Protein AF-A0A9D1YT75-F1 (afdb_monomer)

Organism: NCBI:txid2838429

Mean predicted aligned error: 8.84 Å

Solvent-accessible surface area (backbone atoms only — not comparable to full-atom values): 5521 Å² total; per-residue (Å²): 113,69,70,61,54,53,53,50,38,50,52,25,54,76,70,74,43,83,55,87,73,88,55,88,94,66,75,67,92,43,73,67,60,42,50,52,56,47,29,59,56,31,45,80,74,51,23,29,47,31,32,46,52,45,103,58,97,62,88,44,72,45,82,41,48,44,92,50,35,71,75,50,26,74,36,76,54,102,77,42,35,31,21,32,53,67,61,47,55,69,72,77,110

Structure (mmCIF, N/CA/C/O backbone):
data_AF-A0A9D1YT75-F1
#
_entry.id   AF-A0A9D1YT75-F1
#
loop_
_atom_site.group_PDB
_atom_site.id
_atom_site.type_symbol
_atom_site.label_atom_id
_atom_site.label_alt_id
_atom_site.label_comp_id
_atom_site.label_asym_id
_atom_site.label_entity_id
_atom_site.label_seq_id
_atom_site.pdbx_PDB_ins_code
_atom_site.Cartn_x
_atom_site.Cartn_y
_atom_site.Cartn_z
_atom_site.occupancy
_atom_site.B_iso_or_equiv
_atom_site.auth_seq_id
_atom_site.auth_comp_id
_atom_site.auth_asym_id
_atom_site.auth_atom_id
_atom_site.pdbx_PDB_model_num
ATOM 1 N N . LEU A 1 1 ? 9.206 7.970 11.491 1.00 54.56 1 LEU A N 1
ATOM 2 C CA . LEU A 1 1 ? 8.377 6.838 11.986 1.00 54.56 1 LEU A CA 1
ATOM 3 C C . LEU A 1 1 ? 7.026 7.292 12.538 1.00 54.56 1 LEU A C 1
ATOM 5 O O . LEU A 1 1 ? 6.041 6.630 12.242 1.00 54.56 1 LEU A O 1
ATOM 9 N N . GLU A 1 2 ? 6.948 8.361 13.342 1.00 52.97 2 GLU A N 1
ATOM 10 C CA . GLU A 1 2 ? 5.651 8.896 13.805 1.00 52.97 2 GLU A CA 1
ATOM 11 C C . GLU A 1 2 ? 4.856 9.576 12.693 1.00 52.97 2 GLU A C 1
ATOM 13 O O . GLU A 1 2 ? 3.764 9.109 12.385 1.00 52.97 2 GLU A O 1
ATOM 18 N N . GLU A 1 3 ? 5.454 10.539 11.991 1.00 57.44 3 GLU A N 1
ATOM 19 C CA . GLU A 1 3 ? 4.811 11.203 10.844 1.00 57.44 3 GLU A CA 1
ATOM 20 C C . GLU A 1 3 ? 4.384 10.218 9.745 1.00 57.44 3 GLU A C 1
ATOM 22 O O . GLU A 1 3 ? 3.286 10.309 9.205 1.00 57.44 3 GLU A O 1
ATOM 27 N N . THR A 1 4 ? 5.215 9.212 9.456 1.00 60.66 4 THR A N 1
ATOM 28 C CA . THR A 1 4 ? 4.927 8.178 8.446 1.00 60.66 4 THR A CA 1
ATOM 29 C C . THR A 1 4 ? 3.676 7.360 8.787 1.00 60.66 4 THR A C 1
ATOM 31 O O . THR A 1 4 ? 2.907 6.996 7.900 1.00 60.66 4 THR A O 1
ATOM 34 N N . ALA A 1 5 ? 3.448 7.071 10.073 1.00 61.53 5 ALA A N 1
ATOM 35 C CA . ALA A 1 5 ? 2.276 6.319 10.514 1.00 61.53 5 ALA A CA 1
ATOM 36 C C . ALA A 1 5 ? 0.992 7.161 10.430 1.00 61.53 5 ALA A C 1
ATOM 38 O O . ALA A 1 5 ? -0.064 6.640 10.072 1.00 61.53 5 ALA A O 1
ATOM 39 N N . GLU A 1 6 ? 1.081 8.456 10.728 1.00 69.19 6 GLU A N 1
ATOM 40 C CA . GLU A 1 6 ? -0.049 9.387 10.650 1.00 69.19 6 GLU A CA 1
ATOM 41 C C . GLU A 1 6 ? -0.477 9.649 9.200 1.00 69.19 6 GLU A C 1
ATOM 43 O O . GLU A 1 6 ? -1.670 9.599 8.895 1.00 69.19 6 GLU A O 1
ATOM 48 N N . LEU A 1 7 ? 0.489 9.828 8.291 1.00 67.88 7 LEU A N 1
ATOM 49 C CA . LEU A 1 7 ? 0.249 9.957 6.848 1.00 67.88 7 LEU A CA 1
ATOM 50 C C . LEU A 1 7 ? -0.489 8.740 6.278 1.00 67.88 7 LEU A C 1
ATOM 52 O O . LEU A 1 7 ? -1.455 8.886 5.528 1.00 67.88 7 LEU A O 1
ATOM 56 N N . LEU A 1 8 ? -0.090 7.534 6.686 1.00 68.06 8 LEU A N 1
ATOM 57 C CA . LEU A 1 8 ? -0.744 6.300 6.260 1.00 68.06 8 LEU A CA 1
ATOM 58 C C . LEU A 1 8 ? -2.188 6.196 6.769 1.00 68.06 8 LEU A C 1
ATOM 60 O O . LEU A 1 8 ? -3.094 5.834 6.016 1.00 68.06 8 LEU A O 1
ATOM 64 N N . GLN A 1 9 ? -2.421 6.520 8.043 1.00 71.19 9 GLN A N 1
ATOM 65 C CA . GLN A 1 9 ? -3.771 6.514 8.608 1.00 71.19 9 GLN A CA 1
ATOM 66 C C . GLN A 1 9 ? -4.677 7.545 7.925 1.00 71.19 9 GLN A C 1
ATOM 68 O O . GLN A 1 9 ? -5.860 7.271 7.704 1.00 71.19 9 GLN A O 1
ATOM 73 N N . ALA A 1 10 ? -4.130 8.706 7.556 1.00 74.31 10 ALA A N 1
ATOM 74 C CA . ALA A 1 10 ? -4.844 9.718 6.789 1.00 74.31 10 ALA A CA 1
ATOM 75 C C . ALA A 1 10 ? -5.212 9.214 5.383 1.00 74.31 10 ALA A C 1
ATOM 77 O O . ALA A 1 10 ? -6.369 9.345 4.984 1.00 74.31 10 ALA A O 1
ATOM 78 N N . ALA A 1 11 ? -4.281 8.571 4.671 1.00 69.12 11 ALA A N 1
ATOM 79 C CA . ALA A 1 11 ? -4.538 7.993 3.351 1.00 69.12 11 ALA A CA 1
ATOM 80 C C . ALA A 1 11 ? -5.623 6.901 3.394 1.00 69.12 11 ALA A C 1
ATOM 82 O O . ALA A 1 11 ? -6.564 6.937 2.604 1.00 69.12 11 ALA A O 1
ATOM 83 N N . CYS A 1 12 ? -5.561 5.987 4.371 1.00 72.00 12 CYS A N 1
ATOM 84 C CA . CYS A 1 12 ? -6.587 4.952 4.563 1.00 72.00 12 CYS A CA 1
ATOM 85 C C . CYS A 1 12 ? -7.977 5.566 4.797 1.00 72.00 12 CYS A C 1
ATOM 87 O O . CYS A 1 12 ? -8.967 5.134 4.209 1.00 72.00 12 CYS A O 1
ATOM 89 N N . ARG A 1 13 ? -8.052 6.633 5.605 1.00 77.44 13 ARG A N 1
ATOM 9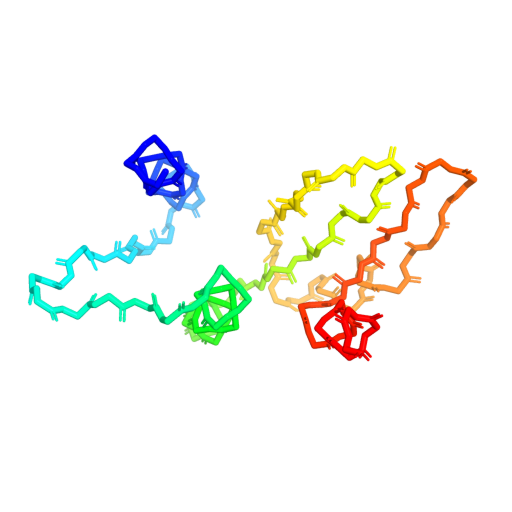0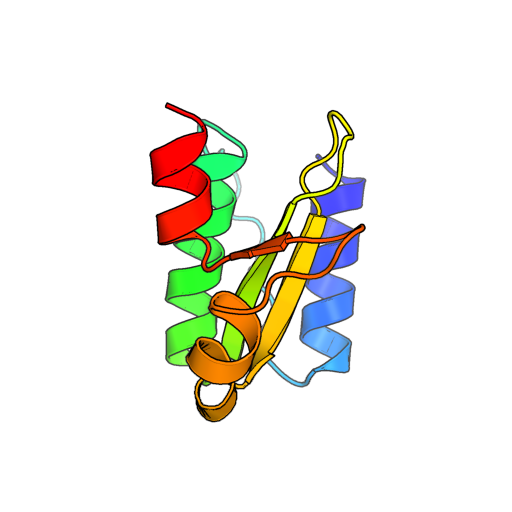 C CA . ARG A 1 13 ? -9.308 7.346 5.869 1.00 77.44 13 ARG A CA 1
ATOM 91 C C . ARG A 1 13 ? -9.890 7.983 4.606 1.00 77.44 13 ARG A C 1
ATOM 93 O O . ARG A 1 13 ? -11.097 7.898 4.405 1.00 77.44 13 ARG A O 1
ATOM 100 N N . VAL A 1 14 ? -9.056 8.603 3.767 1.00 78.69 14 VAL A N 1
ATOM 101 C CA . VAL A 1 14 ? -9.486 9.192 2.483 1.00 78.69 14 VAL A CA 1
ATOM 102 C C . VAL A 1 14 ? -10.057 8.124 1.551 1.00 78.69 14 VAL A C 1
ATOM 104 O O . VAL A 1 14 ? -11.042 8.373 0.863 1.00 78.69 14 VAL A O 1
ATOM 107 N N . LEU A 1 15 ? -9.482 6.923 1.574 1.00 66.56 15 LEU A N 1
ATOM 108 C CA . LEU A 1 15 ? -9.904 5.795 0.745 1.00 66.56 15 LEU A CA 1
ATOM 109 C C . LEU A 1 15 ? -11.103 5.021 1.315 1.00 66.56 15 LEU A C 1
ATOM 111 O O . LEU A 1 15 ? -11.568 4.075 0.687 1.00 66.56 15 LEU A O 1
ATOM 115 N N . GLY A 1 16 ? -11.612 5.398 2.494 1.00 72.31 16 GLY A N 1
ATOM 116 C CA . GLY A 1 16 ? -12.745 4.722 3.134 1.00 72.31 16 GLY A CA 1
ATOM 117 C C . GLY A 1 16 ? -12.436 3.300 3.612 1.00 72.31 16 GLY A C 1
ATOM 118 O O . GLY A 1 16 ? -13.356 2.547 3.930 1.00 72.31 16 GLY A O 1
ATOM 119 N N . ILE A 1 17 ? -11.158 2.932 3.678 1.00 69.06 17 ILE A N 1
ATOM 120 C CA . ILE A 1 17 ? -10.718 1.636 4.183 1.00 69.06 17 ILE A CA 1
ATOM 121 C C . ILE A 1 17 ? -10.417 1.746 5.681 1.00 69.06 17 ILE A C 1
ATOM 123 O O . ILE A 1 17 ? -10.086 2.835 6.171 1.00 69.06 17 ILE A O 1
ATOM 127 N N . PRO A 1 18 ? -10.529 0.641 6.447 1.00 63.84 18 PRO A N 1
ATOM 128 C CA . PRO A 1 18 ? -10.019 0.599 7.812 1.00 63.84 18 PRO A CA 1
ATOM 129 C C . PRO A 1 18 ? -8.590 1.155 7.842 1.00 63.84 18 PRO A C 1
ATOM 131 O O . PRO A 1 18 ? -7.895 1.097 6.833 1.00 63.84 18 PRO A O 1
ATOM 134 N N . ALA A 1 19 ? -8.151 1.721 8.969 1.00 66.00 19 ALA A N 1
ATOM 135 C CA . ALA A 1 19 ? -6.773 2.187 9.149 1.00 66.00 19 ALA A CA 1
ATOM 136 C C . ALA A 1 19 ? -6.031 1.240 10.109 1.00 66.00 19 ALA A C 1
ATOM 138 O O . ALA A 1 19 ? -6.616 0.829 11.119 1.00 66.00 19 ALA A O 1
ATOM 139 N N . PRO A 1 20 ? -4.763 0.884 9.841 1.00 65.12 20 PRO A N 1
ATOM 140 C CA . PRO A 1 20 ? -4.013 0.015 10.731 1.00 65.12 20 PRO A CA 1
ATOM 141 C C . PRO A 1 20 ? -3.709 0.771 12.032 1.00 65.12 20 PRO A C 1
ATOM 143 O O . PRO A 1 20 ? -3.109 1.853 12.045 1.00 65.12 20 PRO A O 1
ATOM 146 N N . GLY A 1 21 ? -4.173 0.214 13.150 1.00 61.88 21 GLY A N 1
ATOM 147 C CA . GLY A 1 21 ? -3.934 0.769 14.478 1.00 61.88 21 GLY A CA 1
ATOM 148 C C . GLY A 1 21 ? -2.509 0.493 14.958 1.00 61.88 21 GLY A C 1
ATOM 149 O O . GLY A 1 21 ? -1.939 -0.565 14.688 1.00 61.88 21 GLY A O 1
ATOM 150 N N . ARG A 1 22 ? -1.935 1.422 15.731 1.00 60.94 22 ARG A N 1
ATOM 151 C CA . ARG A 1 22 ? -0.710 1.139 16.491 1.00 60.94 22 ARG A CA 1
ATOM 152 C C . ARG A 1 22 ? -1.018 0.091 17.562 1.00 60.94 22 ARG A C 1
ATOM 154 O O . ARG A 1 22 ? -1.875 0.313 18.412 1.00 60.94 22 ARG A O 1
ATOM 161 N N . VAL A 1 23 ? -0.276 -1.016 17.565 1.00 60.19 23 VAL A N 1
ATOM 162 C CA . VAL A 1 23 ? -0.277 -1.976 18.679 1.00 60.19 23 VAL A CA 1
ATOM 163 C C . VAL A 1 23 ? 0.926 -1.674 19.565 1.00 60.19 23 VAL A C 1
ATOM 165 O O . VAL A 1 23 ? 2.072 -1.866 19.156 1.00 60.19 23 VAL A O 1
ATOM 168 N N . ALA A 1 24 ? 0.674 -1.179 20.779 1.00 52.62 24 ALA A N 1
ATOM 169 C CA . ALA A 1 24 ? 1.733 -0.867 21.735 1.00 52.62 24 ALA A CA 1
ATOM 170 C C . ALA A 1 24 ? 2.642 -2.091 21.970 1.00 52.62 24 ALA A C 1
ATOM 172 O O . ALA A 1 24 ? 2.166 -3.211 22.146 1.00 52.62 24 ALA A O 1
ATOM 173 N N . GLY A 1 25 ? 3.962 -1.883 21.940 1.00 55.59 25 GLY A N 1
ATOM 174 C CA . GLY A 1 25 ? 4.960 -2.936 22.173 1.00 55.59 25 GLY A CA 1
ATOM 175 C C . GLY A 1 25 ? 5.303 -3.822 20.967 1.00 55.59 25 GLY A C 1
ATOM 176 O O . GLY A 1 25 ? 6.304 -4.530 21.023 1.00 55.59 25 GLY A O 1
ATOM 177 N N . LYS A 1 26 ? 4.557 -3.759 19.854 1.00 57.06 26 LYS A N 1
ATOM 178 C CA . LYS A 1 26 ? 4.928 -4.430 18.597 1.00 57.06 26 LYS A CA 1
ATOM 179 C C . LYS A 1 26 ? 5.548 -3.420 17.634 1.00 57.06 26 LYS A C 1
ATOM 181 O O . LYS A 1 26 ? 4.837 -2.684 16.959 1.00 57.06 26 LYS A O 1
ATOM 186 N N . LYS A 1 27 ? 6.881 -3.387 17.568 1.00 56.56 27 LYS A N 1
ATOM 187 C CA . LYS A 1 27 ? 7.600 -2.702 16.485 1.00 56.56 27 LYS A CA 1
ATOM 188 C C . LYS A 1 27 ? 7.795 -3.682 15.333 1.00 56.56 27 LYS A C 1
ATOM 190 O O . LYS A 1 27 ? 8.206 -4.818 15.557 1.00 56.56 27 LYS A O 1
ATOM 195 N N . THR A 1 28 ? 7.491 -3.259 14.114 1.00 56.84 28 THR A N 1
ATOM 196 C CA . THR A 1 28 ? 8.015 -3.914 12.913 1.00 56.84 28 THR A CA 1
ATOM 197 C C . THR A 1 28 ? 9.531 -3.730 12.883 1.00 56.84 28 THR A C 1
ATOM 199 O O . THR A 1 28 ? 10.034 -2.660 13.225 1.00 56.84 28 THR A O 1
ATOM 202 N N . THR A 1 29 ? 10.255 -4.801 12.562 1.00 61.28 29 THR A N 1
ATOM 203 C CA . THR A 1 29 ? 11.722 -4.866 12.644 1.00 61.28 29 THR A CA 1
ATOM 204 C C . THR A 1 29 ? 12.384 -3.951 11.619 1.00 61.28 29 THR A C 1
ATOM 206 O O . THR A 1 29 ? 13.396 -3.324 11.917 1.00 61.28 29 THR A O 1
ATOM 209 N N . THR A 1 30 ? 11.776 -3.838 10.435 1.00 72.12 30 THR A N 1
ATOM 210 C CA . THR A 1 30 ? 12.229 -2.993 9.325 1.00 72.12 30 THR A CA 1
ATOM 211 C C . THR A 1 30 ? 11.043 -2.283 8.656 1.00 72.12 30 THR A C 1
ATOM 213 O O . THR A 1 30 ? 9.880 -2.651 8.857 1.00 72.12 30 THR A O 1
ATOM 216 N N . ALA A 1 31 ? 11.326 -1.245 7.860 1.00 70.50 31 ALA A N 1
ATOM 217 C CA . ALA A 1 31 ? 10.315 -0.583 7.032 1.00 70.50 31 ALA A CA 1
ATOM 218 C C . ALA A 1 31 ? 9.730 -1.539 5.972 1.00 70.50 31 ALA A C 1
ATOM 220 O O . ALA A 1 31 ? 8.521 -1.528 5.752 1.00 70.50 31 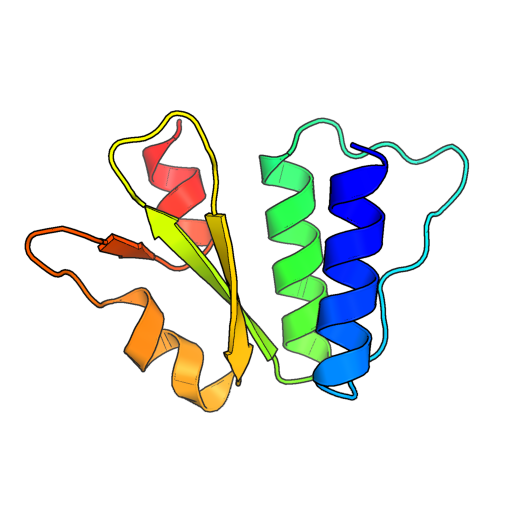ALA A O 1
ATOM 221 N N . LEU A 1 32 ? 10.564 -2.418 5.401 1.00 75.69 32 LEU A N 1
ATOM 222 C CA . LEU A 1 32 ? 10.171 -3.456 4.437 1.00 75.69 32 LEU A CA 1
ATOM 223 C C . LEU A 1 32 ? 9.158 -4.445 5.034 1.00 75.69 32 LEU A C 1
ATOM 225 O O . LEU A 1 32 ? 8.084 -4.628 4.462 1.00 75.69 32 LEU A O 1
ATOM 229 N N . ASP A 1 33 ? 9.423 -4.975 6.234 1.00 75.69 33 ASP A N 1
ATOM 230 C CA . ASP A 1 33 ? 8.485 -5.859 6.949 1.00 75.69 33 ASP A CA 1
ATOM 231 C C . ASP A 1 33 ? 7.140 -5.162 7.218 1.00 75.69 33 ASP A C 1
ATOM 233 O O . ASP A 1 33 ? 6.079 -5.791 7.254 1.00 75.69 33 ASP A O 1
ATOM 237 N N . GLY A 1 34 ? 7.186 -3.851 7.479 1.00 77.19 34 GLY A N 1
ATOM 238 C CA . GLY A 1 34 ? 5.999 -3.033 7.699 1.00 77.19 34 GLY A CA 1
A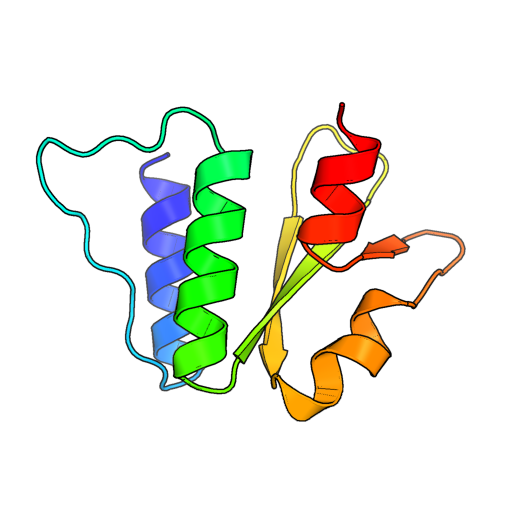TOM 239 C C . GLY A 1 34 ? 5.153 -2.877 6.441 1.00 77.19 34 GLY A C 1
ATOM 240 O O . GLY A 1 34 ? 3.933 -3.000 6.522 1.00 77.19 34 GLY A O 1
ATOM 241 N N . MET A 1 35 ? 5.78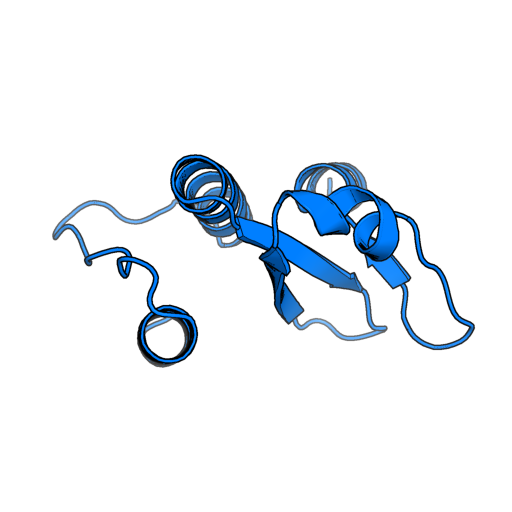9 -2.655 5.289 1.00 81.06 35 MET A N 1
ATOM 242 C CA . MET A 1 35 ? 5.102 -2.528 4.002 1.00 81.06 35 MET A CA 1
ATOM 243 C C . MET A 1 35 ? 4.450 -3.837 3.565 1.00 81.06 35 MET A C 1
ATOM 245 O O . MET A 1 35 ? 3.306 -3.808 3.126 1.00 81.06 35 MET A O 1
ATOM 249 N N . GLN A 1 36 ? 5.121 -4.980 3.739 1.00 84.06 36 GLN A N 1
ATOM 250 C CA . GLN A 1 36 ? 4.539 -6.287 3.410 1.00 84.06 36 GLN A CA 1
ATOM 251 C C . GLN A 1 36 ? 3.282 -6.572 4.236 1.00 84.06 36 GLN A C 1
ATOM 253 O O . GLN A 1 36 ? 2.225 -6.857 3.682 1.00 84.06 36 GLN A O 1
ATOM 258 N N . LYS A 1 37 ? 3.353 -6.395 5.562 1.00 81.50 37 LYS A N 1
ATOM 259 C CA . LYS A 1 37 ? 2.190 -6.584 6.448 1.00 81.50 37 LYS A CA 1
ATOM 260 C C . LYS A 1 37 ? 1.043 -5.631 6.131 1.00 81.50 37 LYS A C 1
ATOM 262 O O . LYS A 1 37 ? -0.123 -5.972 6.322 1.00 81.50 37 LYS A O 1
ATOM 267 N N . LEU A 1 38 ? 1.373 -4.418 5.700 1.00 81.38 38 LEU A N 1
ATOM 268 C CA . LEU A 1 38 ? 0.384 -3.439 5.288 1.00 81.38 38 LEU A CA 1
ATOM 269 C C . LEU A 1 38 ? -0.283 -3.837 3.966 1.00 81.38 38 LEU A C 1
ATOM 271 O O . LEU A 1 38 ? -1.505 -3.762 3.891 1.00 81.38 38 LEU A O 1
ATOM 275 N N . ASP A 1 39 ? 0.480 -4.288 2.966 1.00 87.38 39 ASP A N 1
ATOM 276 C CA . ASP A 1 39 ? -0.065 -4.793 1.697 1.00 87.38 39 ASP A CA 1
ATOM 277 C C . ASP A 1 39 ? -0.996 -5.992 1.923 1.00 87.38 39 ASP A C 1
ATOM 279 O O . ASP A 1 39 ? -2.120 -5.999 1.426 1.00 87.38 39 ASP A O 1
ATOM 283 N N . GLU A 1 40 ? -0.583 -6.960 2.748 1.00 86.25 40 GLU A N 1
ATOM 284 C CA . GLU A 1 40 ? -1.402 -8.123 3.119 1.00 86.25 40 GLU A CA 1
ATOM 285 C C . GLU A 1 40 ? -2.740 -7.713 3.742 1.00 86.25 40 GLU A C 1
ATOM 287 O O . GLU A 1 40 ? -3.802 -8.245 3.408 1.00 86.25 40 GLU A O 1
ATOM 292 N N . TRP A 1 41 ? -2.703 -6.749 4.658 1.00 83.06 41 TRP A N 1
ATOM 293 C CA . TRP A 1 41 ? -3.907 -6.277 5.320 1.00 83.06 41 TRP A CA 1
ATOM 294 C C . TRP A 1 41 ? -4.804 -5.449 4.389 1.00 83.06 41 TRP A C 1
ATOM 296 O O . TRP A 1 41 ? -6.026 -5.596 4.433 1.00 83.06 41 TRP A O 1
ATOM 306 N N . LEU A 1 42 ? -4.218 -4.623 3.516 1.00 84.69 42 LEU A N 1
ATOM 307 C CA . LEU A 1 42 ? -4.954 -3.882 2.491 1.00 84.69 42 LEU A CA 1
ATOM 308 C C . LEU A 1 42 ? -5.641 -4.837 1.511 1.00 84.69 42 LEU A C 1
ATOM 310 O O . LEU A 1 42 ? -6.794 -4.603 1.138 1.00 84.69 42 LEU A O 1
ATOM 314 N N . HIS A 1 43 ? -4.985 -5.948 1.165 1.00 86.94 43 HIS A N 1
ATOM 315 C CA . HIS A 1 43 ? -5.545 -6.963 0.276 1.00 86.94 43 HIS A CA 1
ATOM 316 C C . HIS A 1 43 ? -6.873 -7.498 0.819 1.00 86.94 43 HIS A C 1
ATOM 318 O O . HIS A 1 43 ? -7.855 -7.591 0.082 1.00 86.94 43 HIS A O 1
ATOM 324 N N . ALA A 1 44 ? -6.951 -7.752 2.128 1.00 81.62 44 ALA A N 1
ATOM 325 C CA . ALA A 1 44 ? -8.171 -8.235 2.772 1.00 81.62 44 ALA A CA 1
ATOM 326 C C . ALA A 1 44 ? -9.363 -7.261 2.662 1.00 81.62 44 ALA A C 1
ATOM 328 O O . ALA A 1 44 ? -10.508 -7.685 2.813 1.00 81.62 44 ALA A O 1
ATOM 329 N N . VAL A 1 45 ? -9.113 -5.975 2.389 1.00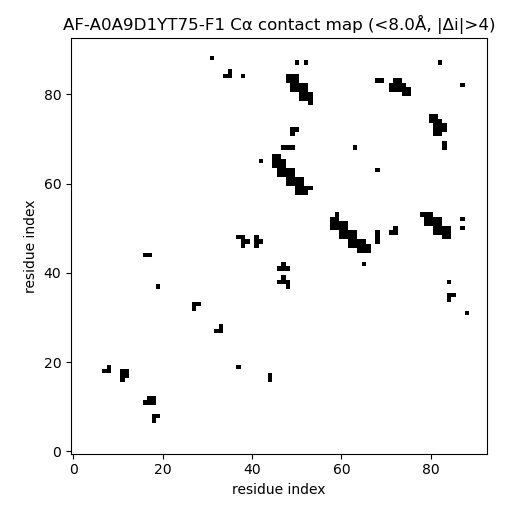 81.00 45 VAL A N 1
ATOM 330 C CA . VAL A 1 45 ? -10.142 -4.935 2.212 1.00 81.00 45 VAL A CA 1
ATOM 331 C C . VAL A 1 45 ? -10.256 -4.440 0.764 1.00 81.00 45 VAL A C 1
ATOM 333 O O . VAL A 1 45 ? -10.909 -3.431 0.510 1.00 81.00 45 VAL A O 1
ATOM 336 N N . GLY A 1 46 ? -9.661 -5.160 -0.196 1.00 83.94 46 GLY A N 1
ATOM 337 C CA . GLY A 1 46 ? -9.777 -4.867 -1.628 1.00 83.94 46 GLY A CA 1
ATOM 338 C C . GLY A 1 46 ? -8.835 -3.776 -2.145 1.00 83.94 46 GLY A C 1
ATOM 339 O O . GLY A 1 46 ? -9.070 -3.237 -3.227 1.00 83.94 46 GLY A O 1
ATOM 340 N N . ALA A 1 47 ? -7.768 -3.462 -1.412 1.00 87.00 47 ALA A N 1
ATOM 341 C CA . ALA A 1 47 ? -6.710 -2.541 -1.823 1.00 87.00 47 ALA A CA 1
ATOM 342 C C . ALA A 1 47 ? -5.347 -3.250 -1.848 1.00 87.00 47 ALA A C 1
ATOM 344 O O . ALA A 1 47 ? -5.190 -4.319 -1.277 1.00 87.00 47 ALA A O 1
ATOM 345 N N . ARG A 1 48 ? -4.345 -2.680 -2.507 1.00 90.12 48 ARG A N 1
ATOM 346 C CA . ARG A 1 48 ? -2.958 -3.175 -2.520 1.00 90.12 48 ARG A CA 1
ATOM 347 C C . ARG A 1 48 ? -1.994 -1.999 -2.546 1.00 90.12 48 ARG A C 1
ATOM 349 O O . ARG A 1 48 ? -2.401 -0.885 -2.863 1.00 90.12 48 ARG A O 1
ATOM 356 N N . LEU A 1 49 ? -0.729 -2.229 -2.226 1.00 88.94 49 LEU A N 1
ATOM 357 C CA . LEU A 1 49 ? 0.337 -1.243 -2.366 1.00 88.94 49 LEU A CA 1
ATOM 358 C C . LEU A 1 49 ? 1.123 -1.451 -3.658 1.00 88.94 49 LEU A C 1
ATOM 360 O O . LEU A 1 49 ? 1.459 -2.573 -4.047 1.00 88.94 49 LEU A O 1
ATOM 364 N N . VAL A 1 50 ? 1.490 -0.329 -4.264 1.00 88.75 50 VAL A N 1
ATOM 365 C CA . VAL A 1 50 ? 2.494 -0.240 -5.322 1.00 88.75 50 VAL A CA 1
ATOM 366 C C . VAL A 1 50 ? 3.641 0.616 -4.797 1.00 88.75 50 VAL A C 1
ATOM 368 O O . VAL A 1 50 ? 3.418 1.718 -4.292 1.00 88.75 50 VAL A O 1
ATOM 371 N N . ALA A 1 51 ? 4.858 0.091 -4.879 1.00 88.69 51 ALA A N 1
ATOM 372 C CA . ALA A 1 51 ? 6.083 0.822 -4.612 1.00 88.69 51 ALA A CA 1
ATOM 373 C C . ALA A 1 51 ? 6.459 1.657 -5.838 1.00 88.69 51 ALA A C 1
ATOM 375 O O . ALA A 1 51 ? 6.411 1.179 -6.971 1.00 88.69 51 ALA A O 1
ATOM 376 N N . ILE A 1 52 ? 6.815 2.909 -5.585 1.00 85.25 52 ILE A N 1
ATOM 377 C CA . ILE A 1 52 ? 7.271 3.874 -6.572 1.00 85.25 52 ILE A CA 1
ATOM 378 C C . ILE A 1 52 ? 8.788 3.949 -6.415 1.00 85.25 52 ILE A C 1
ATOM 380 O O . ILE A 1 52 ? 9.301 4.593 -5.501 1.00 85.25 52 ILE A O 1
ATOM 384 N N . ASP A 1 53 ? 9.481 3.233 -7.288 1.00 79.00 53 ASP A N 1
ATOM 385 C CA . ASP A 1 53 ? 10.934 3.207 -7.381 1.00 79.00 53 ASP A CA 1
ATOM 386 C C . ASP A 1 53 ? 11.372 4.426 -8.206 1.00 79.00 53 ASP A C 1
ATOM 388 O O . ASP A 1 53 ? 11.187 4.503 -9.428 1.00 79.00 53 ASP A O 1
ATOM 392 N N . VAL A 1 54 ? 11.844 5.433 -7.477 1.00 73.44 54 VAL A N 1
ATOM 393 C CA . VAL A 1 54 ? 12.475 6.654 -7.982 1.00 73.44 54 VAL A CA 1
ATOM 394 C C . VAL A 1 54 ? 13.950 6.603 -7.600 1.00 73.44 54 VAL A C 1
ATOM 396 O O . VAL A 1 54 ? 14.277 6.011 -6.577 1.00 73.44 54 VAL A O 1
ATOM 399 N N . ASP A 1 55 ? 14.829 7.248 -8.375 1.00 69.00 55 ASP A N 1
ATOM 400 C CA . ASP A 1 55 ? 16.259 7.412 -8.041 1.00 69.00 55 ASP A CA 1
ATOM 401 C C . ASP A 1 55 ? 16.434 8.315 -6.791 1.00 69.00 55 ASP A C 1
ATOM 403 O O . ASP A 1 55 ? 16.900 9.453 -6.865 1.00 69.00 55 ASP A O 1
ATOM 407 N N . SER A 1 56 ? 15.988 7.834 -5.632 1.00 67.56 56 SER A N 1
ATOM 408 C CA . SER A 1 56 ? 16.017 8.471 -4.318 1.00 67.56 56 SER A CA 1
ATOM 409 C C . SER A 1 56 ? 16.207 7.400 -3.245 1.00 67.56 56 SER A C 1
ATOM 411 O O . SER A 1 56 ? 15.791 6.256 -3.414 1.00 67.56 56 SER A O 1
ATOM 413 N N . ASP A 1 57 ? 16.776 7.788 -2.105 1.00 66.81 57 ASP A N 1
ATOM 414 C CA . ASP A 1 57 ? 16.872 6.928 -0.918 1.00 66.81 57 ASP A CA 1
ATOM 415 C C . ASP A 1 57 ? 15.506 6.719 -0.221 1.00 66.81 57 ASP A C 1
ATOM 417 O O . ASP A 1 57 ? 15.386 5.919 0.712 1.00 66.81 57 ASP A O 1
ATOM 421 N N . ASP A 1 58 ? 14.466 7.438 -0.656 1.00 68.62 58 ASP A N 1
ATOM 422 C CA . ASP A 1 58 ? 13.122 7.363 -0.090 1.00 68.62 58 ASP A CA 1
ATOM 423 C C . ASP A 1 58 ? 12.278 6.256 -0.729 1.00 68.62 58 ASP A C 1
ATOM 425 O O . ASP A 1 58 ? 12.082 6.207 -1.943 1.00 68.62 58 ASP A O 1
ATOM 429 N N . VAL A 1 59 ? 11.662 5.419 0.112 1.00 70.06 59 VAL A N 1
ATOM 430 C CA . VAL A 1 59 ? 10.670 4.438 -0.341 1.00 70.06 59 VAL A CA 1
ATOM 431 C C . VAL A 1 59 ? 9.289 5.081 -0.375 1.00 70.06 59 VAL A C 1
ATOM 433 O O . VAL A 1 59 ? 8.658 5.302 0.662 1.00 70.06 59 VAL A O 1
ATOM 436 N N . LEU A 1 60 ? 8.804 5.357 -1.582 1.00 79.56 60 LEU A N 1
ATOM 437 C CA . LEU A 1 60 ? 7.456 5.860 -1.813 1.00 79.56 60 LEU A CA 1
ATOM 438 C C . LEU A 1 60 ? 6.514 4.693 -2.122 1.00 79.56 60 LEU A C 1
ATOM 440 O O . LEU A 1 60 ? 6.809 3.842 -2.955 1.00 79.56 60 LEU A O 1
ATOM 444 N N . VAL A 1 61 ? 5.357 4.652 -1.461 1.00 83.56 61 VAL A N 1
ATOM 445 C CA . VAL A 1 61 ? 4.306 3.657 -1.723 1.00 83.56 61 VAL A CA 1
ATOM 446 C C . VAL A 1 61 ? 2.958 4.341 -1.879 1.00 83.56 61 VAL A C 1
ATOM 448 O O . VAL A 1 61 ? 2.653 5.298 -1.165 1.00 83.56 61 VAL A O 1
ATOM 451 N N . ALA A 1 62 ? 2.136 3.829 -2.789 1.00 84.19 62 ALA A N 1
ATOM 452 C CA . ALA A 1 62 ? 0.779 4.301 -3.007 1.00 84.19 62 ALA A CA 1
ATOM 453 C C . ALA A 1 62 ? -0.222 3.138 -2.916 1.00 84.19 62 ALA A C 1
ATOM 455 O O . ALA A 1 62 ? 0.015 2.077 -3.501 1.00 84.19 62 ALA A O 1
ATOM 456 N N . PRO A 1 63 ? -1.345 3.314 -2.202 1.00 83.88 63 PRO A N 1
ATOM 457 C CA . PRO A 1 63 ? -2.450 2.368 -2.244 1.00 83.88 63 PRO A CA 1
ATOM 458 C C . PRO A 1 63 ? -3.213 2.468 -3.574 1.00 83.88 63 PRO A C 1
ATOM 460 O O . PRO A 1 63 ? -3.496 3.560 -4.066 1.00 83.88 63 PRO A O 1
ATOM 463 N N . VAL A 1 64 ? -3.595 1.318 -4.119 1.00 84.19 64 VAL A N 1
ATOM 464 C CA . VAL A 1 64 ? -4.446 1.152 -5.306 1.00 84.19 64 VAL A CA 1
ATOM 465 C C . VAL A 1 64 ? -5.547 0.137 -5.006 1.00 84.19 64 VAL A C 1
ATOM 467 O O . VAL A 1 64 ? -5.465 -0.600 -4.022 1.00 84.19 64 VAL A O 1
ATOM 470 N N . LEU A 1 65 ? -6.585 0.068 -5.839 1.00 86.62 65 LEU A N 1
ATOM 471 C CA . LEU A 1 65 ? -7.561 -1.018 -5.740 1.00 86.62 65 LEU A CA 1
ATOM 472 C C . LEU A 1 65 ? -6.896 -2.346 -6.115 1.00 86.62 65 LEU A C 1
ATOM 474 O O . LEU A 1 65 ? -6.090 -2.401 -7.041 1.00 86.62 65 LEU A O 1
ATOM 478 N N . ALA A 1 66 ? -7.267 -3.430 -5.434 1.00 87.75 66 ALA A N 1
ATOM 479 C CA . ALA A 1 66 ? -6.703 -4.753 -5.700 1.00 87.75 66 ALA A CA 1
ATOM 480 C C . ALA A 1 66 ? -6.953 -5.212 -7.146 1.00 87.75 66 ALA A C 1
ATOM 482 O O . ALA A 1 66 ? -6.091 -5.850 -7.739 1.00 87.75 66 ALA A O 1
ATOM 483 N N . ALA A 1 67 ? -8.097 -4.831 -7.724 1.00 88.00 67 ALA A N 1
ATOM 484 C CA . ALA A 1 67 ? -8.446 -5.133 -9.112 1.00 88.00 67 ALA A CA 1
ATOM 485 C C . ALA A 1 67 ? -7.518 -4.459 -10.138 1.00 88.00 67 ALA A C 1
ATOM 487 O O . ALA A 1 67 ? -7.335 -4.989 -11.229 1.00 88.00 67 ALA A O 1
ATOM 488 N N . ASP A 1 68 ? -6.917 -3.323 -9.783 1.00 85.62 68 ASP A N 1
ATOM 489 C CA . ASP A 1 68 ? -6.038 -2.556 -10.669 1.00 85.62 68 ASP A CA 1
ATOM 490 C C . ASP A 1 68 ? -4.552 -2.811 -10.372 1.00 85.62 68 ASP A C 1
ATOM 492 O O . ASP A 1 68 ? -3.678 -2.270 -11.050 1.00 85.62 68 ASP A O 1
ATOM 496 N N . HIS A 1 69 ? -4.246 -3.623 -9.353 1.00 88.81 69 HIS A N 1
ATOM 497 C CA . HIS A 1 69 ? -2.896 -3.772 -8.812 1.00 88.81 69 HIS A CA 1
ATOM 498 C C . HIS A 1 69 ? -1.887 -4.232 -9.859 1.00 88.81 69 HIS A C 1
ATOM 500 O O . HIS A 1 69 ? -0.889 -3.548 -10.056 1.00 88.81 69 HIS A O 1
ATOM 506 N N . GLU A 1 70 ? -2.181 -5.306 -10.592 1.00 84.56 70 GLU A N 1
ATOM 507 C CA . GLU A 1 70 ? -1.306 -5.817 -11.659 1.00 84.56 70 GLU A CA 1
ATOM 508 C C . GLU A 1 70 ? -1.104 -4.784 -12.779 1.00 84.56 70 GLU A C 1
ATOM 510 O O . GLU A 1 70 ? -0.013 -4.639 -13.320 1.00 84.56 70 GLU A O 1
ATOM 515 N N . THR A 1 71 ? -2.133 -3.983 -13.079 1.00 85.50 71 THR A N 1
ATOM 516 C CA . THR A 1 71 ? -2.052 -2.945 -14.120 1.00 85.50 71 THR A CA 1
ATOM 517 C C . THR A 1 71 ? -1.086 -1.820 -13.747 1.00 85.50 71 THR A C 1
ATOM 519 O O . THR A 1 71 ? -0.497 -1.206 -14.640 1.00 85.50 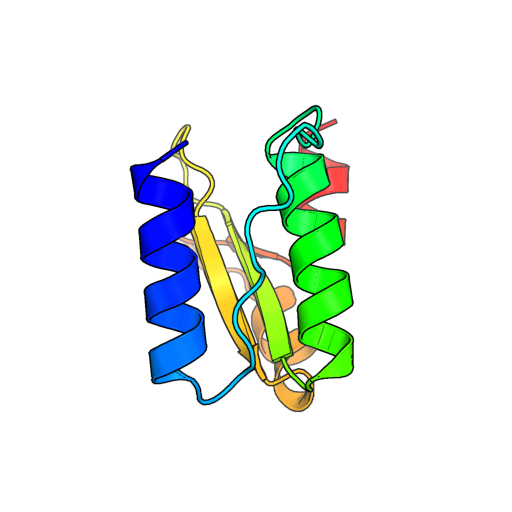71 THR A O 1
ATOM 522 N N . PHE A 1 72 ? -0.939 -1.520 -12.453 1.00 83.38 72 PHE A N 1
ATOM 523 C CA . PHE A 1 72 ? -0.010 -0.502 -11.958 1.00 83.38 72 PHE A CA 1
ATOM 524 C C . PHE A 1 72 ? 1.369 -1.072 -11.612 1.00 83.38 72 PHE A C 1
ATOM 526 O O . PHE A 1 72 ? 2.364 -0.415 -11.894 1.00 83.38 72 PHE A O 1
ATOM 533 N N . ALA A 1 73 ? 1.430 -2.264 -11.017 1.00 83.94 73 ALA A N 1
ATOM 534 C CA . ALA A 1 73 ? 2.645 -2.886 -10.492 1.00 83.94 73 ALA A CA 1
ATOM 535 C C . ALA A 1 73 ? 3.642 -3.365 -11.562 1.00 83.94 73 ALA A C 1
ATOM 537 O O . ALA A 1 73 ? 4.783 -3.632 -11.214 1.00 83.94 73 ALA A O 1
ATOM 538 N N . ASP A 1 74 ? 3.235 -3.445 -12.831 1.00 79.12 74 ASP A N 1
ATOM 539 C CA . ASP A 1 74 ? 4.104 -3.828 -13.953 1.00 79.12 74 ASP A CA 1
ATOM 540 C C . ASP A 1 74 ? 4.374 -2.652 -14.914 1.00 79.12 74 ASP A C 1
ATOM 542 O O . ASP A 1 74 ? 4.645 -2.841 -16.104 1.00 79.12 74 ASP A O 1
ATOM 546 N N . ARG A 1 75 ? 4.260 -1.406 -14.429 1.00 78.88 75 ARG A N 1
ATOM 547 C CA . ARG A 1 75 ? 4.545 -0.222 -15.247 1.00 78.88 75 ARG A CA 1
ATOM 548 C C . ARG A 1 75 ? 5.923 0.348 -14.996 1.00 78.88 75 ARG A C 1
ATOM 550 O O . ARG A 1 75 ? 6.214 0.868 -13.923 1.00 78.88 75 ARG A O 1
ATOM 557 N N . ASP A 1 76 ? 6.667 0.438 -16.086 1.00 79.94 76 ASP A N 1
ATOM 558 C CA . ASP A 1 76 ? 7.881 1.227 -16.168 1.00 79.94 76 ASP A CA 1
ATOM 559 C C . ASP A 1 76 ? 7.660 2.466 -17.042 1.00 79.94 76 ASP A C 1
ATOM 561 O O . ASP A 1 76 ? 6.993 2.432 -18.080 1.00 79.94 76 ASP A O 1
ATOM 565 N N . SER A 1 77 ? 8.243 3.577 -16.609 1.00 72.69 77 SER A N 1
ATOM 566 C CA . SER A 1 77 ? 8.437 4.791 -17.396 1.00 72.69 77 SER A CA 1
ATOM 567 C C . SER A 1 77 ? 9.904 5.210 -17.320 1.00 72.69 77 SER A C 1
ATOM 569 O O . SER A 1 77 ? 10.654 4.712 -16.480 1.00 72.69 77 SER A O 1
ATOM 571 N N . ASP A 1 78 ? 10.307 6.165 -18.157 1.00 68.62 78 ASP A N 1
ATOM 572 C CA . ASP A 1 78 ? 11.686 6.668 -18.187 1.00 68.62 78 ASP A CA 1
ATOM 573 C C . ASP A 1 78 ? 12.150 7.294 -16.854 1.00 68.62 78 ASP A C 1
ATOM 575 O O . ASP A 1 78 ? 13.349 7.446 -16.638 1.00 68.62 78 ASP A O 1
ATOM 579 N N . THR A 1 79 ? 11.225 7.669 -15.962 1.00 69.00 79 THR A N 1
ATOM 580 C CA . THR A 1 79 ? 11.516 8.408 -14.717 1.00 69.00 79 THR A CA 1
ATOM 581 C C . THR A 1 79 ? 11.012 7.737 -13.443 1.00 69.00 79 THR A C 1
ATOM 583 O O . THR A 1 79 ? 11.404 8.131 -12.348 1.00 69.00 79 THR A O 1
ATOM 586 N N . VAL A 1 80 ? 10.122 6.758 -13.568 1.00 76.75 80 VAL A N 1
ATOM 587 C CA . VAL A 1 80 ? 9.472 6.084 -12.443 1.00 76.75 80 VAL A CA 1
ATOM 588 C C . VAL A 1 80 ? 9.253 4.632 -12.817 1.00 76.75 80 VAL A C 1
ATOM 590 O O . VAL A 1 80 ? 8.680 4.352 -13.876 1.00 76.75 80 VAL A O 1
ATOM 593 N N . ARG A 1 81 ? 9.634 3.722 -11.922 1.00 82.12 81 ARG A N 1
ATOM 594 C CA . ARG A 1 81 ? 9.224 2.320 -11.994 1.00 82.12 81 ARG A CA 1
ATOM 595 C C . ARG A 1 81 ? 8.208 2.037 -10.905 1.00 82.12 81 ARG A C 1
ATOM 597 O O . ARG A 1 81 ? 8.407 2.381 -9.744 1.00 82.12 81 ARG A O 1
ATOM 604 N N . LEU A 1 82 ? 7.098 1.432 -11.288 1.00 85.75 82 LEU A N 1
ATOM 605 C CA . LEU A 1 82 ? 6.069 0.987 -10.366 1.00 85.75 82 LEU A CA 1
ATOM 606 C C . LEU A 1 82 ? 6.217 -0.516 -10.191 1.00 85.75 82 LEU A C 1
ATOM 608 O O . LEU A 1 82 ? 6.339 -1.239 -11.172 1.00 85.75 82 LEU A O 1
ATOM 612 N N . ARG A 1 83 ? 6.241 -0.974 -8.940 1.00 86.31 83 ARG A N 1
ATOM 613 C CA . ARG A 1 83 ? 6.423 -2.384 -8.584 1.00 86.31 83 ARG A CA 1
ATOM 614 C C . ARG A 1 83 ? 5.421 -2.797 -7.526 1.00 86.31 83 ARG A C 1
ATOM 616 O O . ARG A 1 83 ? 5.063 -2.008 -6.655 1.00 86.31 83 ARG A O 1
ATOM 623 N N . SER A 1 84 ? 5.008 -4.055 -7.529 1.00 87.81 84 SER A N 1
ATOM 624 C CA . SER A 1 84 ? 4.391 -4.640 -6.338 1.00 87.81 84 SER A CA 1
ATOM 625 C C . SER A 1 84 ? 5.376 -4.605 -5.162 1.00 87.81 84 SER A C 1
ATOM 627 O O . SER A 1 84 ? 6.597 -4.583 -5.347 1.00 87.81 84 SER A O 1
ATOM 629 N N . V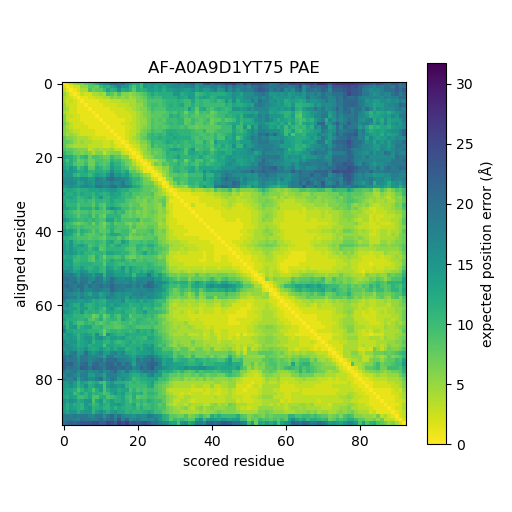AL A 1 85 ? 4.861 -4.633 -3.931 1.00 84.75 85 VAL A N 1
ATOM 630 C CA . VAL A 1 85 ? 5.718 -4.687 -2.734 1.00 84.75 85 VAL A CA 1
ATOM 631 C C . VAL A 1 85 ? 6.618 -5.928 -2.743 1.00 84.75 85 VAL A C 1
ATOM 633 O O . VAL A 1 85 ? 7.781 -5.826 -2.365 1.00 84.75 85 VAL A O 1
ATOM 636 N N . GLU A 1 86 ? 6.137 -7.077 -3.229 1.00 85.12 86 GLU A N 1
ATOM 637 C CA . GLU A 1 86 ? 6.962 -8.285 -3.389 1.00 85.12 86 GLU A CA 1
ATOM 638 C C . GLU A 1 86 ? 8.123 -8.074 -4.366 1.00 85.12 86 GLU A C 1
ATOM 640 O O . GLU A 1 86 ? 9.270 -8.367 -4.023 1.00 85.12 86 GLU A O 1
ATOM 645 N N . GLN A 1 87 ? 7.850 -7.526 -5.555 1.00 83.31 87 GLN A N 1
ATOM 646 C CA . GLN A 1 87 ? 8.891 -7.227 -6.544 1.00 83.31 87 GLN A CA 1
ATOM 647 C C . GLN A 1 87 ? 9.909 -6.220 -5.996 1.00 83.31 87 GLN A C 1
ATOM 649 O O . GLN A 1 87 ? 11.105 -6.383 -6.229 1.00 83.31 87 GLN A O 1
ATOM 654 N N . PHE A 1 88 ? 9.459 -5.198 -5.262 1.00 82.56 88 PHE A N 1
ATOM 655 C CA . PHE A 1 88 ? 10.341 -4.207 -4.645 1.00 82.56 88 PHE A CA 1
ATOM 656 C C . PHE A 1 88 ? 11.264 -4.848 -3.597 1.00 82.56 88 PHE A C 1
ATOM 658 O O . PHE A 1 88 ? 12.481 -4.716 -3.694 1.00 82.56 88 PHE A O 1
ATOM 665 N N . VAL A 1 89 ? 10.709 -5.630 -2.663 1.00 79.69 89 VAL A N 1
ATOM 666 C CA . VAL A 1 89 ? 11.484 -6.319 -1.614 1.00 79.69 89 VAL A CA 1
ATOM 667 C C . VAL A 1 89 ? 12.523 -7.276 -2.210 1.00 79.69 89 VAL A C 1
ATOM 669 O O . VAL A 1 89 ? 13.666 -7.297 -1.753 1.00 79.69 89 VAL A O 1
ATOM 672 N N . ALA A 1 90 ? 12.161 -8.030 -3.252 1.00 80.50 90 ALA A N 1
ATOM 673 C CA . ALA A 1 90 ? 13.070 -8.965 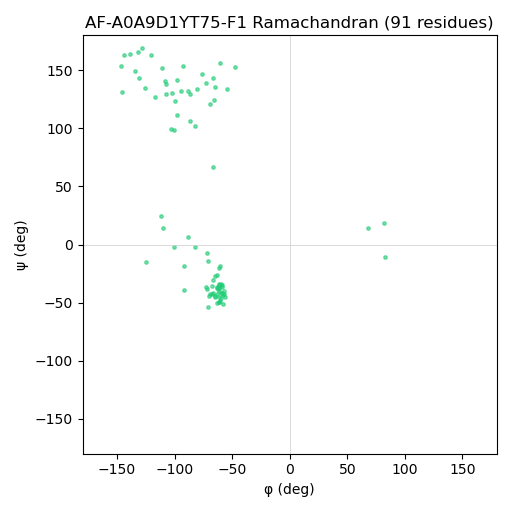-3.915 1.00 80.50 90 ALA A CA 1
ATOM 674 C C . ALA A 1 90 ? 14.282 -8.281 -4.580 1.00 80.50 90 ALA A C 1
ATOM 676 O O . ALA A 1 90 ? 15.322 -8.914 -4.729 1.00 80.50 90 ALA A O 1
ATOM 677 N N . HIS A 1 91 ? 14.162 -7.006 -4.969 1.00 68.50 91 HIS A N 1
ATOM 678 C CA . HIS A 1 91 ? 15.246 -6.235 -5.590 1.00 68.50 91 HIS A CA 1
ATOM 679 C C . HIS A 1 91 ? 16.105 -5.451 -4.588 1.00 68.50 91 HIS A C 1
ATOM 681 O O . HIS A 1 91 ? 17.208 -5.042 -4.937 1.00 68.50 91 HIS A O 1
ATOM 687 N N . SER A 1 92 ? 15.614 -5.213 -3.370 1.00 63.62 92 SER A N 1
ATOM 688 C CA . SER A 1 92 ? 16.349 -4.497 -2.312 1.00 63.62 92 SER A CA 1
ATOM 689 C C . SER A 1 92 ? 17.218 -5.410 -1.430 1.00 63.62 92 SER A C 1
ATOM 691 O O . SER A 1 92 ? 17.742 -4.945 -0.417 1.00 63.62 92 SER A O 1
ATOM 693 N N . SER A 1 93 ? 17.327 -6.697 -1.783 1.00 53.94 93 SER A N 1
ATOM 694 C CA . SER A 1 93 ? 18.078 -7.744 -1.067 1.00 53.94 93 SER A CA 1
ATOM 695 C C . SER A 1 93 ? 19.424 -8.014 -1.733 1.00 53.94 93 SER A C 1
ATOM 697 O O . SER A 1 93 ? 20.421 -8.172 -0.993 1.00 53.94 93 SER A O 1
#

InterPro domains:
  IPR046582 Domain of unknown function DUF6630 [PF20335] (2-73)

Sequence (93 aa):
LEETAELLQAACRVLGIPAPGRVAGKKTTTALDGMQKLDEWLHAVGARLVAIDVDSDDVLVAPVLAADHETFADRDSDTVRLRSVEQFVAHSS

Foldseek 3Di:
DVVVLVVQQVQCVVVVHDRDDDDPPDDDPDPLSVQVVVQVVLVVVQKGKKWKDFPDPDTDIDIDGNVCQVVQQCDDDPGIHIHGSVVVVVVVD

Secondary structure (DSSP, 8-state):
-HHHHHHHHHHHHHTTS--PPP-TT---SSHHHHHHHHHHHHHTTTEEEEEEE-SSSS-EEEEEEGGGHHHHHT-B-SS-EEEEHHHHHHH--

Nearest PDB structures (foldseek):
  3zqn-assembly1_I  TM=3.408E-01  e=2.141E+00  Bacillus phage SF6
  8w7p-assembly2_B  TM=3.010E-01  e=3.913E+00  Paenibacillus sp. FPU-7
  4zxb-assembly1_E  TM=4.943E-01  e=5.470E+00  Homo sapiens
  8unj-assembly1_A  TM=2.598E-01  e=9.347E+00  Homo sapiens

pLDDT: mean 75.23, std 10.47, range [52.62, 90.12]

Radius of gyration: 13.16 Å; Cα contacts (8 Å, |Δi|>4): 106; chains: 1; bounding box: 31×20×40 Å